Protein AF-A0A9X8YNJ1-F1 (afdb_monomer_lite)

Structure (mmCIF, N/CA/C/O backbone):
data_AF-A0A9X8YNJ1-F1
#
_entry.id   AF-A0A9X8YNJ1-F1
#
loop_
_atom_site.group_PDB
_atom_site.id
_atom_site.type_symbol
_atom_site.label_atom_id
_atom_site.label_alt_id
_atom_site.label_comp_id
_atom_site.label_asym_id
_atom_site.label_entity_id
_atom_site.label_seq_id
_atom_site.pdbx_PDB_ins_code
_atom_site.Cartn_x
_atom_site.Cartn_y
_atom_site.Cartn_z
_atom_site.occupancy
_atom_site.B_iso_or_equiv
_atom_site.auth_seq_id
_atom_site.auth_comp_id
_atom_site.auth_asym_id
_atom_site.auth_atom_id
_atom_site.pdbx_PDB_model_num
ATOM 1 N N . THR A 1 1 ? 15.998 1.303 -6.838 1.00 81.75 1 THR A N 1
ATOM 2 C CA . THR A 1 1 ? 15.460 1.844 -5.570 1.00 81.75 1 THR A CA 1
ATOM 3 C C . THR A 1 1 ? 14.067 2.439 -5.713 1.00 81.75 1 THR A C 1
ATOM 5 O O . THR A 1 1 ? 13.152 1.821 -5.204 1.00 81.75 1 THR A O 1
ATOM 8 N N . ALA A 1 2 ? 13.837 3.557 -6.422 1.00 87.44 2 ALA A N 1
ATOM 9 C CA . ALA A 1 2 ? 12.499 4.185 -6.471 1.00 87.44 2 ALA A CA 1
ATOM 10 C C . ALA A 1 2 ? 11.381 3.257 -6.994 1.00 87.44 2 ALA A C 1
ATOM 12 O O . ALA A 1 2 ? 10.332 3.143 -6.368 1.00 87.44 2 ALA A O 1
ATOM 13 N N . ASN A 1 3 ? 11.620 2.557 -8.109 1.00 87.31 3 ASN A N 1
ATOM 14 C CA . ASN A 1 3 ? 10.640 1.611 -8.648 1.00 87.31 3 ASN A CA 1
ATOM 15 C C . ASN A 1 3 ? 10.431 0.411 -7.709 1.00 87.31 3 ASN A C 1
ATOM 17 O O . ASN A 1 3 ? 9.302 0.083 -7.367 1.00 87.31 3 ASN A O 1
ATOM 21 N N . SER A 1 4 ? 11.531 -0.174 -7.219 1.00 87.50 4 SER A N 1
ATOM 22 C CA . SER A 1 4 ? 11.510 -1.294 -6.272 1.00 87.50 4 SER A CA 1
ATOM 23 C C . SER A 1 4 ? 10.682 -0.962 -5.029 1.00 87.50 4 SER A C 1
ATOM 25 O O . SER A 1 4 ? 9.763 -1.698 -4.699 1.00 87.50 4 SER A O 1
ATOM 27 N N . MET A 1 5 ? 10.914 0.199 -4.408 1.00 92.69 5 MET A N 1
ATOM 28 C CA . MET A 1 5 ? 10.164 0.624 -3.225 1.00 92.69 5 MET A CA 1
ATOM 29 C C . MET A 1 5 ? 8.680 0.853 -3.514 1.00 92.69 5 MET A C 1
ATOM 31 O O . MET A 1 5 ? 7.860 0.466 -2.692 1.00 92.69 5 MET A O 1
ATOM 35 N N . ASN A 1 6 ? 8.306 1.409 -4.672 1.00 92.00 6 ASN A N 1
ATOM 36 C CA . ASN A 1 6 ? 6.888 1.569 -5.023 1.00 92.00 6 ASN A CA 1
ATOM 37 C C . ASN A 1 6 ? 6.171 0.225 -5.242 1.00 92.00 6 ASN A C 1
ATOM 39 O O . ASN A 1 6 ? 4.992 0.105 -4.909 1.00 92.00 6 ASN A O 1
ATOM 43 N N . CYS A 1 7 ? 6.862 -0.779 -5.790 1.00 90.50 7 CYS A N 1
ATOM 44 C CA . CYS A 1 7 ? 6.339 -2.144 -5.895 1.00 90.50 7 CYS A CA 1
ATOM 45 C C . CYS A 1 7 ? 6.246 -2.821 -4.519 1.00 90.50 7 CYS A C 1
ATOM 47 O O . CYS A 1 7 ? 5.277 -3.519 -4.230 1.00 90.50 7 CYS A O 1
ATOM 49 N N . LEU A 1 8 ? 7.226 -2.591 -3.640 1.00 93.12 8 LEU A N 1
ATOM 50 C CA . LEU A 1 8 ? 7.234 -3.166 -2.295 1.00 93.12 8 LEU A CA 1
ATOM 51 C C . LEU A 1 8 ? 6.168 -2.557 -1.392 1.00 93.12 8 LEU A C 1
ATOM 53 O O . LEU A 1 8 ? 5.549 -3.282 -0.620 1.00 93.12 8 LEU A O 1
ATOM 57 N N . THR A 1 9 ? 5.890 -1.257 -1.495 1.00 93.94 9 THR A N 1
ATOM 58 C CA . THR A 1 9 ? 4.795 -0.650 -0.728 1.00 93.94 9 THR A CA 1
ATOM 59 C C . THR A 1 9 ? 3.434 -1.213 -1.134 1.00 93.94 9 THR A C 1
ATOM 61 O O . THR A 1 9 ? 2.548 -1.322 -0.288 1.00 93.94 9 THR A O 1
ATOM 64 N N . GLU A 1 10 ? 3.267 -1.615 -2.397 1.00 93.75 10 GLU A N 1
ATOM 65 C CA . GLU A 1 10 ? 2.085 -2.339 -2.876 1.00 93.75 10 GLU A CA 1
ATOM 66 C C . GLU A 1 10 ? 2.026 -3.759 -2.287 1.00 93.75 10 GLU A C 1
ATOM 68 O O . GLU A 1 10 ? 1.004 -4.139 -1.719 1.00 93.75 10 GLU A O 1
ATOM 73 N N . ALA A 1 11 ? 3.138 -4.502 -2.304 1.00 93.06 11 ALA A N 1
ATOM 74 C CA . ALA A 1 11 ? 3.225 -5.846 -1.718 1.00 93.06 11 ALA A CA 1
ATOM 75 C C . ALA A 1 11 ? 3.017 -5.877 -0.193 1.00 93.06 11 ALA A C 1
ATOM 77 O O . ALA A 1 11 ? 2.440 -6.825 0.338 1.00 93.06 11 ALA A O 1
ATOM 78 N N . LEU A 1 12 ? 3.445 -4.823 0.508 1.00 94.44 12 LEU A N 1
ATOM 79 C CA . LEU A 1 12 ? 3.201 -4.626 1.939 1.00 94.44 12 LEU A CA 1
ATOM 80 C C . LEU A 1 12 ? 1.738 -4.268 2.254 1.00 94.44 12 LEU A C 1
ATOM 82 O O . LEU A 1 12 ? 1.372 -4.191 3.424 1.00 94.44 12 LEU A O 1
ATOM 86 N N . GLY A 1 13 ? 0.909 -3.997 1.240 1.00 93.38 13 GLY A N 1
ATOM 87 C CA . GLY A 1 13 ? -0.479 -3.556 1.407 1.00 93.38 13 GLY A CA 1
ATOM 88 C C . GLY A 1 13 ? -0.631 -2.082 1.804 1.00 93.38 13 GLY A C 1
ATOM 89 O O . GLY A 1 13 ? -1.728 -1.647 2.151 1.00 93.38 13 GLY A O 1
ATOM 90 N N . LEU A 1 14 ? 0.451 -1.299 1.752 1.00 94.88 14 LEU A N 1
ATOM 91 C CA . LEU A 1 14 ? 0.473 0.122 2.126 1.00 94.88 14 LEU A CA 1
ATOM 92 C C . LEU A 1 14 ? 0.215 1.063 0.942 1.00 94.88 14 LEU A C 1
ATOM 94 O O . LEU A 1 14 ? 0.039 2.266 1.123 1.00 94.88 14 LEU A O 1
ATOM 98 N N . SER A 1 15 ? 0.207 0.543 -0.281 1.00 94.81 15 SER A N 1
ATOM 99 C CA . SER A 1 15 ? -0.125 1.281 -1.500 1.00 94.81 15 SER A CA 1
ATOM 100 C C . SER A 1 15 ? -1.220 0.566 -2.278 1.00 94.81 15 SER A C 1
ATOM 102 O O . SER A 1 15 ? -1.400 -0.642 -2.160 1.00 94.81 15 SER A O 1
ATOM 104 N N . GLN A 1 16 ? -1.981 1.334 -3.057 1.00 93.56 16 GLN A N 1
ATOM 105 C CA . GLN A 1 16 ? -3.035 0.777 -3.901 1.00 93.56 16 GLN A CA 1
ATOM 106 C C . GLN A 1 16 ? -2.437 -0.056 -5.046 1.00 93.56 16 GLN A C 1
ATOM 108 O O . GLN A 1 16 ? -1.354 0.291 -5.524 1.00 93.56 16 GLN A O 1
ATOM 113 N N . PRO A 1 17 ? -3.155 -1.086 -5.529 1.00 93.19 17 PRO A N 1
ATOM 114 C CA . PRO A 1 17 ? -2.755 -1.833 -6.714 1.00 93.19 17 PRO A CA 1
ATOM 115 C C . PRO A 1 17 ? -2.467 -0.918 -7.911 1.00 93.19 17 PRO A C 1
ATOM 117 O O . PRO A 1 17 ? -3.243 -0.004 -8.204 1.00 93.19 17 PRO A O 1
ATOM 120 N N . GLY A 1 18 ? -1.353 -1.164 -8.599 1.00 89.88 18 GLY A N 1
ATOM 121 C CA . GLY A 1 18 ? -0.893 -0.351 -9.726 1.00 89.88 18 GLY A CA 1
ATOM 122 C C . GLY A 1 18 ? -0.069 0.884 -9.341 1.00 89.88 18 GLY A C 1
ATOM 123 O O . GLY A 1 18 ? 0.361 1.620 -10.229 1.00 89.88 18 GLY A O 1
ATOM 124 N N . ASN A 1 19 ? 0.203 1.124 -8.054 1.00 91.12 19 ASN A N 1
ATOM 125 C CA . ASN A 1 19 ? 1.091 2.209 -7.623 1.00 91.12 19 ASN A CA 1
ATOM 126 C C . ASN A 1 19 ? 2.530 1.999 -8.119 1.00 91.12 19 ASN A C 1
ATOM 128 O O . ASN A 1 19 ? 3.186 2.965 -8.521 1.00 91.12 19 ASN A O 1
ATOM 132 N N . GLY A 1 20 ? 3.001 0.748 -8.109 1.00 86.50 20 GLY A N 1
ATOM 133 C CA . GLY A 1 20 ? 4.348 0.385 -8.555 1.00 86.50 20 GLY A CA 1
ATOM 134 C C . GLY A 1 20 ? 4.549 0.422 -10.070 1.00 86.50 20 GLY A C 1
ATOM 135 O O . GLY A 1 20 ? 5.660 0.652 -10.533 1.00 86.50 20 GLY A O 1
ATOM 136 N N . SER A 1 21 ? 3.488 0.225 -10.855 1.00 90.38 21 SER A N 1
ATOM 137 C CA . SER A 1 21 ? 3.592 -0.029 -12.299 1.00 90.38 21 SER A CA 1
ATOM 138 C C . SER A 1 21 ? 3.033 1.084 -13.186 1.00 90.38 21 SER A C 1
ATOM 140 O O . SER A 1 21 ? 3.419 1.191 -14.352 1.00 90.38 21 SER A O 1
ATOM 142 N N . LEU A 1 22 ? 2.145 1.939 -12.669 1.00 91.88 22 LEU A N 1
ATOM 143 C CA . LEU A 1 22 ? 1.518 2.989 -13.465 1.00 91.88 22 LEU A CA 1
ATOM 144 C C . LEU A 1 22 ? 2.498 4.131 -13.772 1.00 91.88 22 LEU A C 1
ATOM 146 O O . LEU A 1 22 ? 3.144 4.689 -12.879 1.00 91.88 22 LEU A O 1
ATOM 150 N N . LEU A 1 23 ? 2.568 4.536 -15.044 1.00 91.62 23 LEU A N 1
ATOM 151 C CA . LEU A 1 23 ? 3.440 5.627 -15.493 1.00 91.62 23 LEU A CA 1
ATOM 152 C C . LEU A 1 23 ? 3.025 6.974 -14.888 1.00 91.62 23 LEU A C 1
ATOM 154 O O . LEU A 1 23 ? 1.853 7.234 -14.622 1.00 91.62 23 LEU A O 1
ATOM 158 N N . ALA A 1 24 ? 3.995 7.865 -14.675 1.00 89.06 24 ALA A N 1
ATOM 159 C CA . ALA A 1 24 ? 3.765 9.186 -14.075 1.00 89.06 24 ALA A CA 1
ATOM 160 C C . ALA A 1 24 ? 2.788 10.057 -14.875 1.00 89.06 24 ALA A C 1
ATOM 162 O O . ALA A 1 24 ? 1.966 10.753 -14.288 1.00 89.06 24 ALA A O 1
ATOM 163 N N . THR A 1 25 ? 2.854 9.983 -16.202 1.00 91.69 25 THR A N 1
ATOM 164 C CA . THR A 1 25 ? 2.063 10.807 -17.125 1.00 91.69 25 THR A CA 1
ATOM 165 C C . THR A 1 25 ? 0.748 10.155 -17.552 1.00 91.69 25 THR A C 1
ATOM 167 O O . THR A 1 25 ? -0.007 10.759 -18.312 1.00 91.69 25 THR A O 1
ATOM 170 N N . HIS A 1 26 ? 0.457 8.933 -17.093 1.00 94.00 26 HIS A N 1
ATOM 171 C CA . HIS A 1 26 ? -0.748 8.221 -17.508 1.00 94.00 26 HIS A CA 1
ATOM 172 C C . HIS A 1 26 ? -2.006 8.872 -16.921 1.00 94.00 26 HIS A C 1
ATOM 174 O O . HIS A 1 26 ? -2.039 9.217 -15.737 1.00 94.00 26 HIS A O 1
ATOM 180 N N . ALA A 1 27 ? -3.066 8.989 -17.725 1.00 92.06 27 ALA A N 1
ATOM 181 C CA . ALA A 1 27 ? -4.321 9.623 -17.312 1.00 92.06 27 ALA A CA 1
ATOM 182 C C . ALA A 1 27 ? -4.953 8.941 -16.081 1.00 92.06 27 ALA A C 1
ATOM 184 O O . ALA A 1 27 ? -5.464 9.616 -15.182 1.00 92.06 27 ALA A O 1
ATOM 185 N N . ASP A 1 28 ? -4.828 7.615 -15.987 1.00 91.00 28 ASP A N 1
ATOM 186 C CA . ASP A 1 28 ? -5.366 6.821 -14.872 1.00 91.00 28 ASP A CA 1
ATOM 187 C C . ASP A 1 28 ? -4.713 7.138 -13.522 1.00 91.00 28 ASP A C 1
ATOM 189 O O . ASP A 1 28 ? -5.275 6.825 -12.469 1.00 91.00 28 ASP A O 1
ATOM 193 N N . ARG A 1 29 ? -3.562 7.826 -13.506 1.00 92.19 29 ARG A N 1
ATOM 194 C CA . ARG A 1 29 ? -2.889 8.183 -12.251 1.00 92.19 29 ARG A CA 1
ATOM 195 C C . ARG A 1 29 ? -3.738 9.121 -11.396 1.00 92.19 29 ARG A C 1
ATOM 197 O O . ARG A 1 29 ? -3.700 9.048 -10.169 1.00 92.19 29 ARG A O 1
ATOM 204 N N . LYS A 1 30 ? -4.597 9.923 -12.035 1.00 93.81 30 LYS A N 1
ATOM 205 C CA . LYS A 1 30 ? -5.610 10.731 -11.347 1.00 93.81 30 LYS A CA 1
ATOM 206 C C . LYS A 1 30 ? -6.585 9.866 -10.543 1.00 93.81 30 LYS A C 1
ATOM 208 O O . LYS A 1 30 ? -6.918 10.223 -9.414 1.00 93.81 30 LYS A O 1
ATOM 213 N N . ALA A 1 31 ? -7.041 8.745 -11.102 1.00 9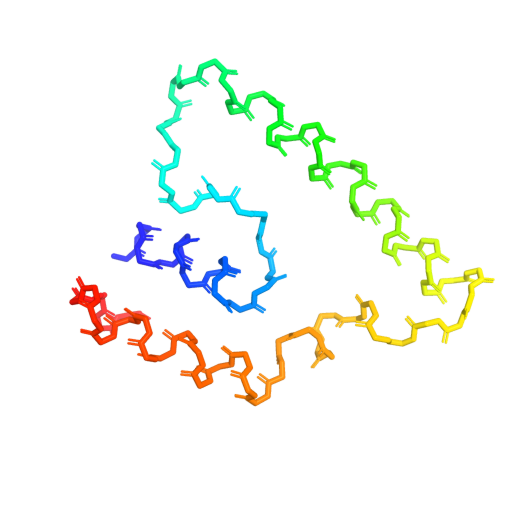4.25 31 ALA A N 1
ATOM 214 C CA . ALA A 1 31 ? -7.963 7.847 -10.413 1.00 94.25 31 ALA A CA 1
ATOM 215 C C . ALA A 1 31 ? -7.300 7.208 -9.186 1.00 94.25 31 ALA A C 1
ATOM 217 O O . ALA A 1 31 ? -7.922 7.142 -8.127 1.00 94.25 31 ALA A O 1
ATOM 218 N N . LEU A 1 32 ? -6.020 6.835 -9.293 1.00 93.50 32 LEU A N 1
ATOM 219 C CA . LEU A 1 32 ? -5.242 6.296 -8.175 1.00 93.50 32 LEU A CA 1
ATOM 220 C C . LEU A 1 32 ? -5.171 7.285 -6.999 1.00 93.50 32 LEU A C 1
ATOM 222 O O . LEU A 1 32 ? -5.418 6.891 -5.860 1.00 93.50 32 LEU A O 1
ATOM 226 N N . PHE A 1 33 ? -4.942 8.577 -7.258 1.00 93.69 33 PHE A N 1
ATOM 227 C CA . PHE A 1 33 ? -4.940 9.606 -6.207 1.00 93.69 33 PHE A CA 1
ATOM 228 C C . PHE A 1 33 ? -6.311 9.804 -5.552 1.00 93.69 33 PHE A C 1
ATOM 230 O O . PHE A 1 33 ? -6.409 9.878 -4.327 1.00 93.69 33 PHE A O 1
ATOM 237 N N . LEU A 1 34 ? -7.381 9.858 -6.351 1.00 96.62 34 LEU A N 1
ATOM 238 C CA . LEU A 1 34 ? -8.744 9.989 -5.826 1.00 96.62 34 LEU A CA 1
ATOM 239 C C . LEU A 1 34 ? -9.135 8.776 -4.971 1.00 96.62 34 LEU A C 1
ATOM 241 O O . LEU A 1 34 ? -9.748 8.937 -3.915 1.00 96.62 34 LEU A O 1
ATOM 245 N N . ASN A 1 35 ? -8.758 7.573 -5.404 1.00 95.88 35 ASN A N 1
ATOM 246 C CA . ASN A 1 35 ? -9.008 6.342 -4.664 1.00 95.88 35 ASN A CA 1
ATOM 247 C C . ASN A 1 35 ? -8.195 6.291 -3.367 1.00 95.88 35 ASN A C 1
ATOM 249 O O . ASN A 1 35 ? -8.756 5.950 -2.331 1.00 95.88 35 ASN A O 1
ATOM 253 N N . ALA A 1 36 ? -6.925 6.709 -3.382 1.00 95.88 36 ALA A N 1
ATOM 254 C CA . ALA A 1 36 ? -6.112 6.819 -2.171 1.00 95.88 36 ALA A CA 1
ATOM 255 C C . ALA A 1 36 ? -6.735 7.789 -1.149 1.00 95.88 36 ALA A C 1
ATOM 257 O O . ALA A 1 36 ? -6.831 7.457 0.032 1.00 95.88 36 ALA A O 1
ATOM 258 N N . GLY A 1 37 ? -7.237 8.943 -1.607 1.00 97.31 37 GLY A N 1
ATOM 259 C CA . GLY A 1 37 ? -7.937 9.913 -0.760 1.00 97.31 37 GLY A CA 1
ATOM 260 C C . GLY A 1 37 ? -9.212 9.352 -0.122 1.00 97.31 37 GLY A C 1
ATOM 261 O O . GLY A 1 37 ? -9.439 9.521 1.073 1.00 97.31 37 GLY A O 1
ATOM 262 N N . LYS A 1 38 ? -10.030 8.619 -0.887 1.00 97.94 38 LYS A N 1
ATOM 263 C CA . LYS A 1 38 ? -11.204 7.921 -0.333 1.00 97.94 38 LYS A CA 1
ATOM 264 C C . LYS A 1 38 ? -10.794 6.841 0.667 1.00 97.94 38 LYS A C 1
ATOM 266 O O . LYS A 1 38 ? -11.394 6.734 1.733 1.00 97.94 38 LYS A O 1
ATOM 271 N N . ARG A 1 39 ? -9.752 6.074 0.336 1.00 97.06 39 ARG A N 1
ATOM 272 C CA . ARG A 1 39 ? -9.283 4.952 1.146 1.00 97.06 39 ARG A CA 1
ATOM 273 C C . ARG A 1 39 ? -8.764 5.394 2.507 1.00 97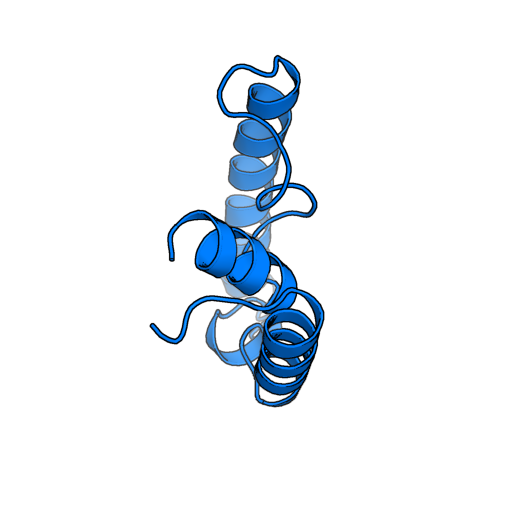.06 39 ARG A C 1
ATOM 275 O O . ARG A 1 39 ? -9.079 4.745 3.497 1.00 97.06 39 ARG A O 1
ATOM 282 N N . ILE A 1 40 ? -7.995 6.481 2.580 1.00 97.06 40 ILE A N 1
ATOM 283 C CA . ILE A 1 40 ? -7.482 6.952 3.873 1.00 97.06 40 ILE A CA 1
ATOM 284 C C . ILE A 1 40 ? -8.617 7.428 4.783 1.00 97.06 40 ILE A C 1
ATOM 286 O O . ILE A 1 40 ? -8.615 7.112 5.966 1.00 97.06 40 ILE A O 1
ATOM 290 N N . VAL A 1 41 ? -9.632 8.107 4.236 1.00 98.06 41 VAL A N 1
ATOM 291 C CA . VAL A 1 41 ? -10.820 8.503 5.009 1.00 98.06 41 VAL A CA 1
ATOM 292 C C . VAL A 1 41 ? -11.575 7.270 5.510 1.00 98.06 41 VAL A C 1
ATOM 294 O O . VAL A 1 41 ? -11.978 7.236 6.668 1.00 98.06 41 VAL A O 1
ATOM 297 N N . GLU A 1 42 ? -11.737 6.246 4.671 1.00 97.81 42 GLU A N 1
ATOM 298 C CA . GLU A 1 42 ? -12.367 4.979 5.060 1.00 97.81 42 GLU A CA 1
ATOM 299 C C . GLU A 1 42 ? -11.604 4.271 6.192 1.00 97.81 42 GLU A C 1
ATOM 301 O O . GLU A 1 42 ? -12.219 3.866 7.175 1.00 97.81 42 GLU A O 1
ATOM 306 N N . LEU A 1 43 ? -10.275 4.155 6.089 1.00 97.44 43 LEU A N 1
ATOM 307 C CA . LEU A 1 43 ? -9.433 3.542 7.125 1.00 97.44 43 LEU A CA 1
ATOM 308 C C . LEU A 1 43 ? -9.506 4.311 8.449 1.00 97.44 43 L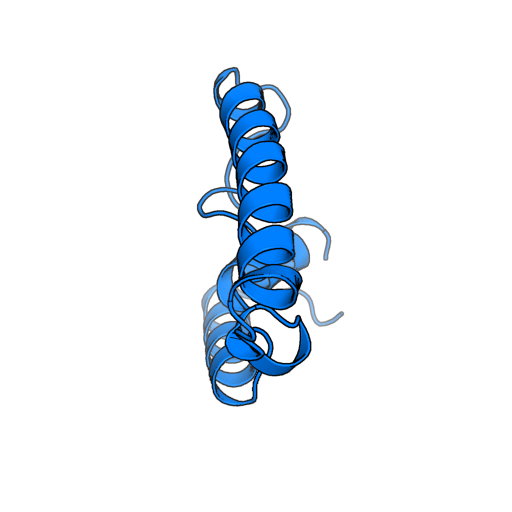EU A C 1
ATOM 310 O O . LEU A 1 43 ? -9.638 3.700 9.506 1.00 97.44 43 LEU A O 1
ATOM 314 N N . THR A 1 44 ? -9.488 5.645 8.390 1.00 97.75 44 THR A N 1
ATOM 315 C CA . THR A 1 44 ? -9.662 6.508 9.564 1.00 97.75 44 THR A CA 1
ATOM 316 C C . THR A 1 44 ? -11.012 6.257 10.232 1.00 97.75 44 THR A C 1
ATOM 318 O O . THR A 1 44 ? -11.065 6.067 11.443 1.00 97.75 44 THR A O 1
ATOM 321 N N . LYS A 1 45 ? -12.104 6.188 9.461 1.00 98.25 45 LYS A N 1
ATOM 322 C CA . LYS A 1 45 ? -13.434 5.881 10.011 1.00 98.25 45 LYS A CA 1
ATOM 323 C C . LYS A 1 45 ? -13.503 4.490 10.627 1.00 98.25 45 LYS A C 1
ATOM 325 O O . LYS A 1 45 ? -14.033 4.348 11.718 1.00 98.25 45 LYS A O 1
ATOM 330 N N . ARG A 1 46 ? -12.939 3.474 9.969 1.00 98.12 46 ARG A N 1
ATOM 331 C CA . ARG A 1 46 ? -12.862 2.111 10.520 1.00 98.12 46 ARG A CA 1
ATOM 332 C C . ARG A 1 46 ? -12.194 2.102 11.893 1.00 98.12 46 ARG A C 1
ATOM 334 O O . ARG A 1 46 ? -12.743 1.544 12.832 1.00 98.12 46 ARG A O 1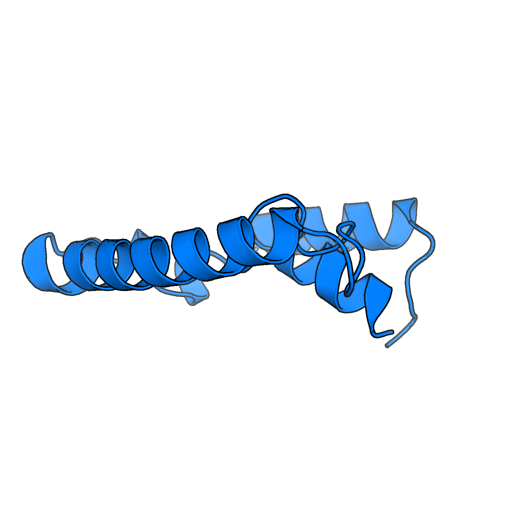
ATOM 341 N N . TYR A 1 47 ? -11.061 2.783 12.028 1.00 98.00 47 TYR A N 1
ATOM 342 C CA . TYR A 1 47 ? -10.363 2.841 13.306 1.00 98.00 47 TYR A CA 1
ATOM 343 C C . TYR A 1 47 ? -11.145 3.616 14.381 1.00 98.00 47 TYR A C 1
ATOM 345 O O . TYR A 1 47 ? -11.361 3.095 15.467 1.00 98.00 47 TYR A O 1
ATOM 353 N N . TYR A 1 48 ? -11.588 4.845 14.090 1.00 97.88 48 TYR A N 1
ATOM 354 C CA . TYR A 1 48 ? -12.170 5.732 15.111 1.00 97.88 48 TYR A CA 1
ATOM 355 C C . TYR A 1 48 ? -13.666 5.524 15.381 1.00 97.88 48 TYR A C 1
ATOM 357 O O . TYR A 1 48 ? -14.133 5.890 16.454 1.00 97.88 48 TYR A O 1
ATOM 365 N N . GLU A 1 49 ? -14.430 5.011 14.414 1.00 98.25 49 GLU A N 1
ATOM 366 C CA . GLU A 1 49 ? -15.886 4.829 14.532 1.00 98.25 49 GLU A CA 1
ATOM 367 C C . GLU A 1 49 ? -16.282 3.356 14.722 1.00 98.25 49 GLU A C 1
ATOM 369 O O . GLU A 1 49 ? -17.405 3.088 15.143 1.00 98.25 49 GLU A O 1
ATOM 374 N N . GLN A 1 50 ? -15.407 2.405 14.372 1.00 97.94 50 GLN A N 1
ATOM 375 C CA . GLN A 1 50 ? -15.717 0.965 14.370 1.00 97.94 50 GLN A CA 1
ATOM 376 C C . GLN A 1 50 ? -14.741 0.137 15.219 1.00 97.94 50 GLN A C 1
ATOM 378 O O . GLN A 1 50 ? -14.806 -1.090 15.173 1.00 97.94 50 GLN A O 1
ATOM 383 N N . ASP A 1 51 ? -13.834 0.795 15.952 1.00 96.88 51 ASP A N 1
ATOM 384 C CA . ASP A 1 51 ? -12.801 0.171 16.794 1.00 96.88 51 ASP A CA 1
ATOM 385 C C . ASP A 1 51 ? -11.939 -0.868 16.045 1.00 96.88 51 ASP A C 1
ATOM 387 O O . ASP A 1 51 ? -11.420 -1.830 16.614 1.00 96.88 51 ASP A O 1
ATOM 391 N N . ASP A 1 52 ? -11.778 -0.689 14.731 1.00 97.75 52 ASP A N 1
ATOM 392 C CA . ASP A 1 52 ? -11.059 -1.630 13.881 1.00 97.75 52 ASP A CA 1
ATOM 393 C C . ASP A 1 52 ? -9.554 -1.341 13.880 1.00 97.75 52 ASP A C 1
ATOM 395 O O . ASP A 1 52 ? -9.014 -0.631 13.023 1.00 97.75 52 ASP 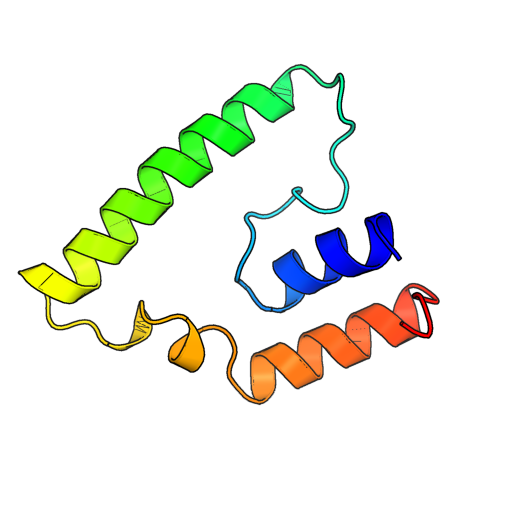A O 1
ATOM 399 N N . GLU A 1 53 ? -8.847 -1.950 14.830 1.00 96.81 53 GLU A N 1
ATOM 400 C CA . GLU A 1 53 ? -7.389 -1.867 14.913 1.00 96.81 53 GLU A CA 1
ATOM 401 C C . GLU A 1 53 ? -6.686 -2.429 13.668 1.00 96.81 53 GLU A C 1
ATOM 403 O O . GLU A 1 53 ? -5.550 -2.039 13.388 1.00 96.81 53 GLU A O 1
ATOM 408 N N . SER A 1 54 ? -7.325 -3.301 12.871 1.00 95.94 54 SER A N 1
ATOM 409 C CA . SER A 1 54 ? -6.699 -3.862 11.661 1.00 95.94 54 SER A CA 1
ATOM 410 C C . SER A 1 54 ? -6.367 -2.796 10.608 1.00 95.94 54 SER A C 1
ATOM 412 O O . SER A 1 54 ? -5.508 -3.022 9.757 1.00 95.94 54 SER A O 1
ATOM 414 N N . ALA A 1 55 ? -6.983 -1.611 10.696 1.00 95.88 55 ALA A N 1
ATOM 415 C CA . ALA A 1 55 ? -6.690 -0.465 9.839 1.00 95.88 55 ALA A CA 1
ATOM 416 C C . ALA A 1 55 ? -5.334 0.209 10.140 1.00 95.88 55 ALA A C 1
ATOM 418 O O . ALA A 1 55 ? -4.861 1.015 9.334 1.00 95.88 55 ALA A O 1
ATOM 419 N N . LEU A 1 56 ? -4.692 -0.096 11.276 1.00 96.12 56 LEU A N 1
ATOM 420 C CA . LEU A 1 56 ? -3.418 0.511 11.661 1.00 96.12 56 LEU A CA 1
ATOM 421 C C . LEU A 1 56 ? -2.256 0.018 10.780 1.00 96.12 56 LEU A C 1
ATOM 423 O O . LEU A 1 56 ? -2.162 -1.178 10.490 1.00 96.12 56 LEU A O 1
ATOM 427 N N . PRO A 1 57 ? -1.274 0.881 10.450 1.00 94.56 57 PRO A N 1
ATOM 428 C CA . PRO A 1 57 ? -0.137 0.496 9.612 1.00 94.56 57 PRO A CA 1
ATOM 429 C C . PRO A 1 57 ? 0.643 -0.723 10.114 1.00 94.56 57 PRO A C 1
ATOM 431 O O . PRO A 1 57 ? 1.094 -1.520 9.303 1.00 94.56 57 PRO A O 1
ATOM 434 N N . ARG A 1 58 ? 0.781 -0.907 11.437 1.00 94.88 58 ARG A N 1
ATOM 435 C CA . ARG A 1 58 ? 1.485 -2.071 12.019 1.00 94.88 58 ARG A CA 1
ATOM 436 C C . ARG A 1 58 ? 0.719 -3.384 11.845 1.00 94.88 58 ARG A C 1
ATOM 438 O O . ARG A 1 58 ? 1.340 -4.440 11.832 1.00 94.88 58 ARG A O 1
ATOM 445 N N . ASN A 1 59 ? -0.602 -3.308 11.709 1.00 96.19 59 ASN A N 1
ATOM 446 C CA . ASN A 1 59 ? -1.453 -4.471 11.482 1.00 96.19 59 ASN A CA 1
ATOM 447 C C . ASN A 1 59 ? -1.545 -4.816 9.989 1.00 96.19 59 ASN A C 1
ATOM 449 O O . ASN A 1 59 ? -1.674 -5.991 9.646 1.00 96.19 59 ASN A O 1
ATOM 453 N N . ILE A 1 60 ? -1.374 -3.823 9.109 1.00 95.12 60 ILE A N 1
ATOM 454 C CA . ILE A 1 60 ? -1.245 -4.015 7.657 1.00 95.12 60 ILE A CA 1
ATOM 455 C C . ILE A 1 60 ? 0.153 -4.547 7.303 1.00 95.12 60 ILE A C 1
ATOM 457 O O . ILE A 1 60 ? 0.282 -5.640 6.757 1.00 95.12 60 ILE A O 1
ATOM 461 N N . ALA A 1 61 ? 1.211 -3.822 7.676 1.00 95.50 61 ALA A N 1
ATOM 462 C CA . ALA A 1 61 ? 2.606 -4.206 7.463 1.00 95.50 61 ALA A CA 1
ATOM 463 C C . ALA A 1 61 ? 3.087 -5.168 8.564 1.00 95.50 61 ALA A C 1
ATOM 465 O O . ALA A 1 61 ? 3.985 -4.866 9.352 1.00 95.50 61 ALA A O 1
ATOM 466 N N . ASN A 1 62 ? 2.435 -6.325 8.642 1.00 95.19 62 ASN A N 1
ATOM 467 C CA . ASN A 1 62 ? 2.768 -7.398 9.571 1.00 95.19 62 ASN A CA 1
ATOM 468 C C . ASN A 1 62 ? 3.806 -8.368 8.967 1.00 95.19 62 ASN A C 1
ATOM 470 O O . ASN A 1 62 ? 4.232 -8.221 7.822 1.00 95.19 62 ASN A O 1
ATOM 474 N N . LYS A 1 63 ? 4.218 -9.386 9.733 1.00 95.62 63 LYS A N 1
ATOM 475 C CA . LYS A 1 63 ? 5.241 -10.359 9.309 1.00 95.62 63 LYS A CA 1
ATOM 476 C C . LYS A 1 63 ? 4.943 -10.992 7.940 1.00 95.62 63 LYS A C 1
ATOM 478 O O . LYS A 1 63 ? 5.845 -11.063 7.112 1.00 95.62 63 LYS A O 1
ATOM 483 N N . ALA A 1 64 ? 3.698 -11.396 7.689 1.00 95.94 64 ALA A N 1
ATOM 484 C CA . ALA A 1 64 ? 3.313 -12.011 6.420 1.00 95.94 64 ALA A CA 1
ATOM 485 C C . ALA A 1 64 ? 3.413 -11.016 5.250 1.00 95.94 64 ALA A C 1
ATOM 487 O O . ALA A 1 64 ? 3.863 -11.374 4.165 1.00 95.94 64 ALA A O 1
ATOM 488 N N . ALA A 1 65 ? 3.062 -9.745 5.475 1.00 95.44 65 ALA A N 1
ATOM 489 C CA . ALA A 1 65 ? 3.237 -8.697 4.470 1.00 95.44 65 ALA A CA 1
ATOM 490 C C . ALA A 1 65 ? 4.720 -8.499 4.108 1.00 95.44 65 ALA A C 1
ATOM 492 O O . ALA A 1 65 ? 5.059 -8.375 2.932 1.00 95.44 65 ALA A O 1
ATOM 493 N N . PHE A 1 66 ? 5.618 -8.532 5.097 1.00 95.00 66 PHE A N 1
ATOM 494 C CA . PHE A 1 66 ? 7.061 -8.471 4.846 1.00 95.00 66 PHE A CA 1
ATOM 495 C C . PHE A 1 66 ? 7.590 -9.711 4.111 1.00 95.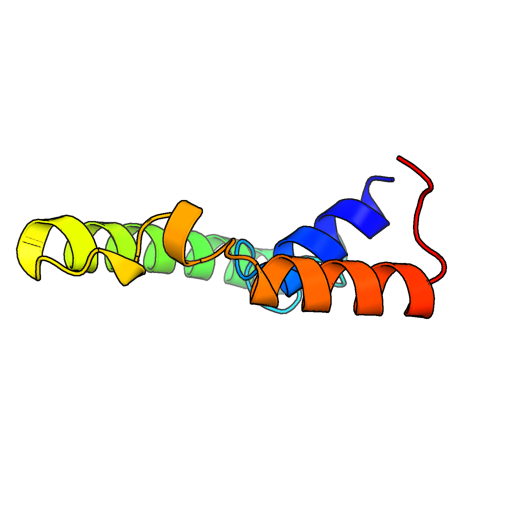00 66 PHE A C 1
ATOM 497 O O . PHE A 1 66 ? 8.423 -9.567 3.220 1.00 95.00 66 PHE A O 1
ATOM 504 N N . GLU A 1 67 ? 7.099 -10.913 4.420 1.00 96.31 67 GLU A N 1
ATOM 505 C CA . GLU A 1 67 ? 7.440 -12.138 3.677 1.00 96.31 67 GLU A CA 1
ATOM 506 C C . GLU A 1 67 ? 7.003 -12.057 2.204 1.00 96.31 67 GLU A C 1
ATOM 508 O O . GLU A 1 67 ? 7.781 -12.393 1.304 1.00 96.31 67 GLU A O 1
ATOM 513 N N . ASN A 1 68 ? 5.806 -11.522 1.942 1.00 93.12 68 ASN A N 1
ATOM 514 C CA . ASN A 1 68 ? 5.329 -11.258 0.584 1.00 93.12 68 ASN A CA 1
ATOM 515 C C . ASN A 1 68 ? 6.217 -10.239 -0.142 1.00 93.12 68 ASN A C 1
ATOM 517 O O . ASN A 1 68 ? 6.609 -10.467 -1.287 1.00 93.12 68 ASN A O 1
ATOM 521 N N . ALA A 1 69 ? 6.564 -9.137 0.526 1.00 93.56 69 ALA A N 1
ATOM 522 C CA . ALA A 1 69 ? 7.416 -8.099 -0.041 1.00 93.56 69 ALA A CA 1
ATOM 523 C C . ALA A 1 69 ? 8.817 -8.633 -0.382 1.00 93.56 69 ALA A C 1
ATOM 525 O O . ALA A 1 69 ? 9.293 -8.408 -1.490 1.00 93.56 69 ALA A O 1
ATOM 526 N N . MET A 1 70 ? 9.442 -9.412 0.508 1.00 93.31 70 MET A N 1
ATOM 527 C CA . MET A 1 70 ? 10.740 -10.049 0.239 1.00 93.31 70 MET A CA 1
ATOM 528 C C . MET A 1 70 ? 10.673 -11.019 -0.945 1.00 93.31 70 MET A C 1
ATOM 530 O O . MET A 1 70 ? 11.552 -11.011 -1.803 1.00 93.31 70 MET A O 1
ATOM 534 N N . THR A 1 71 ? 9.616 -11.833 -1.019 1.00 93.69 71 THR A N 1
ATOM 535 C CA . THR A 1 71 ? 9.420 -12.773 -2.135 1.00 93.69 71 THR A CA 1
ATOM 536 C C . THR A 1 71 ? 9.314 -12.029 -3.467 1.00 93.69 71 THR A C 1
ATOM 538 O O . THR A 1 71 ? 9.942 -12.425 -4.451 1.00 93.69 71 THR A O 1
ATOM 541 N N . LEU A 1 72 ? 8.561 -10.924 -3.496 1.00 90.62 72 LEU A N 1
ATOM 542 C CA . LEU A 1 72 ? 8.441 -10.080 -4.681 1.00 90.62 72 LEU A CA 1
ATOM 543 C C . LEU A 1 72 ? 9.770 -9.409 -5.050 1.00 90.62 72 LEU A C 1
ATOM 545 O O . LEU A 1 72 ? 10.112 -9.376 -6.230 1.00 90.62 72 LEU A O 1
ATOM 549 N N . ASP A 1 73 ? 10.513 -8.884 -4.073 1.00 91.38 73 ASP A N 1
ATOM 550 C CA . ASP A 1 73 ? 11.793 -8.209 -4.318 1.00 91.38 73 ASP A CA 1
ATOM 551 C C . ASP A 1 73 ? 12.801 -9.139 -5.004 1.00 91.38 73 ASP A C 1
ATOM 553 O O . ASP A 1 73 ? 13.401 -8.781 -6.021 1.00 91.38 73 ASP A O 1
ATOM 557 N N . ILE A 1 74 ? 12.901 -10.378 -4.507 1.00 91.88 74 ILE A N 1
ATOM 558 C CA . ILE A 1 74 ? 13.753 -11.424 -5.082 1.00 91.88 74 ILE A CA 1
ATOM 559 C C . ILE A 1 74 ? 13.305 -11.757 -6.510 1.00 91.88 74 ILE A C 1
ATOM 561 O O . ILE A 1 74 ? 14.140 -11.840 -7.410 1.00 91.88 74 ILE A O 1
ATOM 565 N N . ALA A 1 75 ? 11.998 -11.917 -6.740 1.00 91.75 75 ALA A N 1
ATOM 566 C CA . ALA A 1 75 ? 11.462 -12.257 -8.059 1.00 91.75 75 ALA A CA 1
ATOM 567 C C . ALA A 1 75 ? 11.664 -11.137 -9.097 1.00 91.75 75 ALA A C 1
ATOM 569 O O . ALA A 1 75 ? 11.909 -11.411 -10.270 1.00 91.75 75 ALA A O 1
ATOM 570 N N . MET A 1 76 ? 11.568 -9.878 -8.672 1.00 90.75 76 MET A N 1
ATOM 571 C CA . MET A 1 76 ? 11.751 -8.701 -9.523 1.00 90.75 76 MET A CA 1
ATOM 572 C C . MET A 1 76 ? 13.231 -8.381 -9.793 1.00 90.75 76 MET A C 1
ATOM 574 O O . MET A 1 76 ? 13.522 -7.615 -10.712 1.00 90.75 76 MET A O 1
ATOM 578 N N . GLY A 1 77 ? 14.164 -8.926 -9.004 1.00 88.88 77 GLY A N 1
ATOM 579 C CA . GLY A 1 77 ? 15.562 -8.491 -9.018 1.00 88.88 77 GLY A CA 1
ATOM 580 C C . GLY A 1 77 ? 15.695 -7.060 -8.494 1.00 88.88 77 GLY A C 1
ATOM 581 O O . GLY A 1 77 ? 16.284 -6.198 -9.149 1.00 88.88 77 GLY A O 1
ATOM 582 N N . GLY A 1 78 ? 15.052 -6.792 -7.357 1.00 82.75 78 GLY A N 1
ATOM 583 C CA . GLY A 1 78 ? 14.969 -5.477 -6.749 1.00 82.75 78 GLY A CA 1
ATOM 584 C C . GLY A 1 78 ? 16.303 -4.901 -6.269 1.00 82.75 78 GLY A C 1
ATOM 585 O O . GLY A 1 78 ? 17.389 -5.445 -6.454 1.00 82.75 78 GLY A O 1
ATOM 586 N N . SER A 1 79 ? 16.214 -3.706 -5.696 1.00 85.44 79 SER A N 1
ATOM 587 C CA . SER A 1 79 ? 17.379 -2.961 -5.220 1.00 85.44 79 SER A CA 1
ATOM 588 C C . SER A 1 79 ? 17.912 -3.592 -3.938 1.00 85.44 79 SER A C 1
ATOM 590 O O . SER A 1 79 ? 17.130 -3.957 -3.078 1.00 85.44 79 SER A O 1
ATOM 592 N N . THR A 1 80 ? 19.226 -3.575 -3.714 1.00 84.38 80 THR A N 1
ATOM 593 C CA . THR A 1 80 ? 19.810 -3.951 -2.408 1.00 84.38 80 THR A CA 1
ATOM 594 C C . THR A 1 80 ? 19.573 -2.917 -1.294 1.00 84.38 80 THR A C 1
ATOM 596 O O . THR A 1 80 ? 20.095 -3.084 -0.197 1.00 84.38 80 THR A O 1
ATOM 599 N N . ASN A 1 81 ? 18.864 -1.825 -1.602 1.00 79.25 81 ASN A N 1
ATOM 600 C CA . ASN A 1 81 ? 18.536 -0.720 -0.693 1.00 79.25 81 ASN A CA 1
ATOM 601 C C . ASN A 1 81 ? 17.061 -0.833 -0.352 1.00 79.25 81 ASN A C 1
ATOM 603 O O . ASN A 1 81 ? 16.731 -0.709 0.843 1.00 79.25 81 ASN A O 1
#

Radius of gyration: 14.15 Å; chains: 1; bounding box: 36×24×34 Å

pLDDT: mean 93.35, std 3.97, range [79.25, 98.25]

InterPro domains:
  IPR000581 Dihydroxy-acid/6-phosphogluconate dehydratase, N-terminal [PF00920] (1-81)
  IPR037237 IlvD/EDD, N-terminal domain [SSF143975] (1-81)

Secondary structure (DSSP, 8-state):
-HHHHHHHHHHTTSS-TTTTTS-TT-TTHHHHHHHHHHHHHHHHHHHHHH--GGGSHHHHS-HHHHHHHHHHHHHHT----

Sequence (81 aa):
TANSMNCLTEALGLSQPGNGSLLATHADRKALFLNAGKRIVELTKRYYEQDDESALPRNIANKAAFENAMTLDIAMGGSTN

Foldseek 3Di:
DVLLVQVLCVLLVNADPCSSPDDPPDPCVVVRVVVVVVVVVVLVCCCPVVVPPCSDSPNSNDPVSVVSSVVVCVVVVHDPD

Organism: Serratia marcescens (NCBI:txid615)